Protein AF-A0A7C6N1W8-F1 (afdb_monomer)

pLDDT: mean 83.32, std 11.97, range [36.72, 93.31]

Foldseek 3Di:
DPQFAQVNDDLVVRLVLLPPLVSVLVSQLVVCVVVVNNVLSVVCVVVVVVSSVQSNVCCVPRSGNDPSD

Radius of gyration: 10.66 Å; Cα contacts (8 Å, |Δi|>4): 82; chains: 1; bounding box: 30×17×27 Å

Mean predicted aligned error: 5.14 Å

Structure (mmCIF, N/CA/C/O backbone):
data_AF-A0A7C6N1W8-F1
#
_entry.id   AF-A0A7C6N1W8-F1
#
loop_
_atom_site.group_PDB
_atom_site.id
_atom_site.type_symbol
_atom_site.label_atom_id
_atom_site.label_alt_id
_atom_site.label_comp_id
_atom_site.label_asym_id
_atom_site.label_entity_id
_atom_site.label_seq_id
_atom_site.pdbx_PDB_ins_code
_atom_site.Cartn_x
_atom_site.Cartn_y
_atom_site.Cartn_z
_atom_site.occupancy
_atom_site.B_iso_or_equiv
_atom_site.auth_seq_id
_atom_site.auth_comp_id
_atom_site.auth_asym_id
_atom_site.auth_atom_id
_atom_site.pdbx_PDB_model_num
ATOM 1 N N . MET A 1 1 ? -22.139 3.292 -2.147 1.00 36.72 1 MET A N 1
ATOM 2 C CA . MET A 1 1 ? -21.235 3.542 -3.293 1.00 36.72 1 MET A CA 1
ATOM 3 C C . MET A 1 1 ? -19.922 2.811 -3.031 1.00 36.72 1 MET A C 1
ATOM 5 O O . MET A 1 1 ? -19.216 3.173 -2.101 1.00 36.72 1 MET A O 1
ATOM 9 N N . SER A 1 2 ? -19.650 1.702 -3.727 1.00 40.94 2 SER A N 1
ATOM 10 C CA . SER A 1 2 ? -18.438 0.899 -3.488 1.00 40.94 2 SER A CA 1
ATOM 11 C C . SER A 1 2 ? -17.218 1.717 -3.930 1.00 40.94 2 SER A C 1
ATOM 13 O O . SER A 1 2 ? -17.018 1.884 -5.131 1.00 40.94 2 SER A O 1
ATOM 15 N N . LYS A 1 3 ? -16.464 2.298 -2.982 1.00 51.25 3 LYS A N 1
ATOM 16 C CA . LYS A 1 3 ? -15.208 3.016 -3.262 1.00 51.25 3 LYS A CA 1
ATOM 17 C C . LYS A 1 3 ? -14.245 2.029 -3.937 1.00 51.25 3 LYS A C 1
ATOM 19 O O . LYS A 1 3 ? -13.707 1.140 -3.282 1.00 51.25 3 LYS A O 1
ATOM 24 N N . LYS A 1 4 ? -14.111 2.124 -5.260 1.00 53.75 4 LYS A N 1
ATOM 25 C CA . LYS A 1 4 ? -13.130 1.373 -6.055 1.00 53.75 4 LYS A CA 1
ATOM 26 C C . LYS A 1 4 ? -11.864 2.229 -6.142 1.00 53.75 4 LYS A C 1
ATOM 28 O O . LYS A 1 4 ? -11.983 3.436 -6.303 1.00 53.75 4 LYS A O 1
ATOM 33 N N . GLY A 1 5 ? -10.695 1.609 -6.044 1.00 59.22 5 GLY A N 1
ATOM 34 C CA . GLY A 1 5 ? -9.389 2.261 -6.122 1.00 59.22 5 GLY A CA 1
ATOM 35 C C . GLY A 1 5 ? -8.790 2.672 -4.777 1.00 59.22 5 GLY A C 1
ATOM 36 O O . GLY A 1 5 ? -9.409 2.513 -3.723 1.00 59.22 5 GLY A O 1
ATOM 37 N N . TYR A 1 6 ? -7.578 3.227 -4.822 1.00 62.66 6 TYR A N 1
ATOM 38 C CA . TYR A 1 6 ? -7.003 3.971 -3.699 1.00 62.66 6 TYR A CA 1
ATOM 39 C C . TYR A 1 6 ? -7.920 5.155 -3.381 1.00 62.66 6 TYR A C 1
ATOM 41 O O . TYR A 1 6 ? -8.215 5.934 -4.278 1.00 62.66 6 TYR A O 1
ATOM 49 N N . PHE A 1 7 ? -8.416 5.277 -2.146 1.00 67.31 7 PHE A N 1
ATOM 50 C CA . PHE A 1 7 ? -9.250 6.404 -1.683 1.00 67.31 7 PHE A CA 1
ATOM 51 C C . PHE A 1 7 ? -10.497 6.749 -2.529 1.00 67.31 7 PHE A C 1
ATOM 53 O O . PHE A 1 7 ? -11.112 7.792 -2.326 1.00 67.31 7 PHE A O 1
ATOM 60 N N . GLY A 1 8 ? -10.932 5.872 -3.442 1.00 68.31 8 GLY A N 1
ATOM 61 C CA . GLY A 1 8 ? -12.015 6.165 -4.390 1.00 68.31 8 GLY A CA 1
ATOM 62 C C . GLY A 1 8 ? -11.565 6.791 -5.717 1.00 68.31 8 GLY A C 1
ATOM 63 O O . GLY A 1 8 ? -12.419 7.220 -6.493 1.00 68.31 8 GLY A O 1
ATOM 64 N N . PHE A 1 9 ? -10.260 6.843 -6.002 1.00 73.56 9 PHE A N 1
ATOM 65 C CA . PHE A 1 9 ? -9.735 7.243 -7.306 1.00 73.56 9 PHE A CA 1
ATOM 66 C C . PHE A 1 9 ? -10.105 6.238 -8.406 1.00 73.56 9 PHE A C 1
ATOM 68 O O . PHE A 1 9 ? -10.241 5.035 -8.181 1.00 73.56 9 PHE A O 1
ATOM 75 N N . GLY A 1 10 ? -10.205 6.727 -9.646 1.00 77.94 10 GLY A N 1
ATOM 76 C CA . GLY A 1 10 ? -10.404 5.876 -10.820 1.00 77.94 10 GLY A CA 1
ATOM 77 C C . GLY A 1 10 ? -9.326 4.788 -10.957 1.00 77.94 10 GLY A C 1
ATOM 78 O O . GLY A 1 10 ? -8.217 4.913 -10.430 1.00 77.94 10 GLY A O 1
ATOM 79 N N . ARG A 1 11 ? -9.639 3.713 -11.696 1.00 79.62 11 ARG A N 1
ATOM 80 C CA . ARG A 1 11 ? -8.738 2.556 -11.891 1.00 79.62 11 ARG A CA 1
ATOM 81 C C . ARG A 1 11 ? -7.348 2.959 -12.377 1.00 79.62 11 ARG A C 1
ATOM 83 O O . ARG A 1 11 ? -6.352 2.441 -11.894 1.00 79.62 11 ARG A O 1
ATOM 90 N N . LEU A 1 12 ? -7.305 3.899 -13.314 1.00 81.44 12 LEU A N 1
ATOM 91 C CA . LEU A 1 12 ? -6.077 4.337 -13.965 1.00 81.44 12 LEU A CA 1
ATOM 92 C C . LEU A 1 12 ? -5.133 5.034 -12.972 1.00 81.44 12 LEU A C 1
ATOM 94 O O . LEU A 1 12 ? -3.977 4.645 -12.849 1.00 81.44 12 LEU A O 1
ATOM 98 N N . LEU A 1 13 ? -5.660 5.968 -12.174 1.00 83.56 13 LEU A N 1
ATOM 99 C CA . LEU A 1 13 ? -4.909 6.637 -11.104 1.00 83.56 13 LEU A CA 1
ATOM 100 C C . LEU A 1 13 ? -4.474 5.659 -10.009 1.00 83.56 13 LEU A C 1
ATOM 102 O O . LEU A 1 13 ? -3.337 5.708 -9.553 1.00 83.56 13 LEU A O 1
ATOM 106 N N . SER A 1 14 ? -5.352 4.728 -9.627 1.00 84.56 14 SER A N 1
ATOM 107 C CA . SER A 1 14 ? -5.028 3.718 -8.615 1.00 84.56 14 SER A CA 1
ATOM 108 C C . SER A 1 14 ? -3.867 2.822 -9.043 1.00 84.56 14 SER A C 1
ATOM 110 O O . SER A 1 14 ? -3.011 2.516 -8.223 1.00 84.56 14 SER A O 1
ATOM 112 N N . ILE A 1 15 ? -3.805 2.440 -10.322 1.00 84.81 15 ILE A N 1
ATOM 113 C CA . ILE A 1 15 ? -2.692 1.662 -10.876 1.00 84.81 15 ILE A CA 1
ATOM 114 C C . ILE A 1 15 ? -1.406 2.498 -10.912 1.00 84.81 15 ILE A C 1
ATOM 116 O O . ILE A 1 15 ? -0.370 2.005 -10.479 1.00 84.81 15 ILE A O 1
ATOM 120 N N . ILE A 1 16 ? -1.465 3.761 -11.352 1.00 87.38 16 ILE A N 1
ATOM 121 C CA . ILE A 1 16 ? -0.291 4.657 -11.377 1.00 87.38 16 ILE A CA 1
ATOM 122 C C . ILE A 1 16 ? 0.326 4.780 -9.978 1.00 87.38 16 ILE A C 1
ATOM 124 O O . ILE A 1 16 ? 1.527 4.581 -9.807 1.00 87.38 16 ILE A O 1
ATOM 128 N N . PHE A 1 17 ? -0.500 5.036 -8.963 1.00 86.19 17 PHE A N 1
ATOM 129 C CA . PHE A 1 17 ? -0.034 5.130 -7.581 1.00 86.19 17 PHE A CA 1
ATOM 130 C C . PHE A 1 17 ? 0.412 3.788 -6.992 1.00 86.19 17 PHE A C 1
ATOM 132 O O . PHE A 1 17 ? 1.267 3.772 -6.110 1.00 86.19 17 PHE A O 1
ATOM 139 N N . ALA A 1 18 ? -0.138 2.668 -7.467 1.00 86.81 18 ALA A N 1
ATOM 140 C CA . ALA A 1 18 ? 0.291 1.340 -7.041 1.00 86.81 18 ALA A CA 1
ATOM 141 C C . ALA A 1 18 ? 1.660 0.942 -7.609 1.00 86.81 18 ALA A C 1
ATOM 143 O O . ALA A 1 18 ? 2.342 0.151 -6.967 1.00 86.81 18 ALA A O 1
ATOM 144 N N . ILE A 1 19 ? 2.044 1.459 -8.784 1.00 88.62 19 ILE A N 1
ATOM 145 C CA . ILE A 1 19 ? 3.335 1.193 -9.448 1.00 88.62 19 ILE A CA 1
ATOM 146 C C . ILE A 1 19 ? 4.477 1.986 -8.805 1.00 88.62 19 ILE A C 1
ATOM 148 O O . ILE A 1 19 ? 5.627 1.559 -8.830 1.00 88.62 19 ILE A O 1
ATOM 152 N N . ILE A 1 20 ? 4.193 3.160 -8.246 1.00 90.69 20 ILE A N 1
ATOM 153 C CA . ILE A 1 20 ? 5.214 3.955 -7.565 1.00 90.69 20 ILE A CA 1
ATOM 154 C C . ILE A 1 20 ? 5.380 3.385 -6.139 1.00 90.69 20 ILE A C 1
ATOM 156 O O . ILE A 1 20 ? 4.435 3.437 -5.347 1.00 90.69 20 ILE A O 1
ATOM 160 N N . PRO A 1 21 ? 6.558 2.847 -5.762 1.00 86.12 21 PRO A N 1
ATOM 161 C CA . PRO A 1 21 ? 6.713 2.104 -4.506 1.00 86.12 21 PRO A CA 1
ATOM 162 C C . PRO A 1 21 ? 6.414 2.940 -3.264 1.00 86.12 21 PRO A C 1
ATOM 164 O O . PRO A 1 21 ? 5.694 2.507 -2.368 1.00 86.12 21 PRO A O 1
ATOM 167 N N . VAL A 1 22 ? 6.919 4.173 -3.244 1.00 89.50 22 VAL A N 1
ATOM 168 C CA . VAL A 1 22 ? 6.754 5.093 -2.114 1.00 89.50 22 VAL A CA 1
ATOM 169 C C . VAL A 1 22 ? 5.277 5.426 -1.890 1.00 89.50 22 VAL A C 1
ATOM 171 O O . VAL A 1 22 ? 4.803 5.390 -0.757 1.00 89.50 22 VAL A O 1
ATOM 174 N N . THR A 1 23 ? 4.518 5.696 -2.956 1.00 90.69 23 THR A N 1
ATOM 175 C CA . THR A 1 23 ? 3.087 6.009 -2.830 1.00 90.69 23 THR A CA 1
ATOM 176 C C . THR A 1 23 ? 2.268 4.786 -2.442 1.00 90.69 23 THR A C 1
ATOM 178 O O . THR A 1 23 ? 1.358 4.915 -1.629 1.00 90.69 23 THR A O 1
ATOM 181 N N . ASN A 1 24 ? 2.599 3.601 -2.964 1.00 90.50 24 ASN A N 1
ATOM 182 C CA . ASN A 1 24 ? 1.929 2.350 -2.610 1.00 90.50 24 ASN A CA 1
ATOM 183 C C . ASN A 1 24 ? 2.057 2.049 -1.108 1.00 90.50 24 ASN A C 1
ATOM 185 O O . ASN A 1 24 ? 1.042 1.789 -0.465 1.00 90.50 24 ASN A O 1
ATOM 189 N N . ILE A 1 25 ? 3.263 2.181 -0.542 1.00 90.44 25 ILE A N 1
ATOM 190 C CA . ILE A 1 25 ? 3.525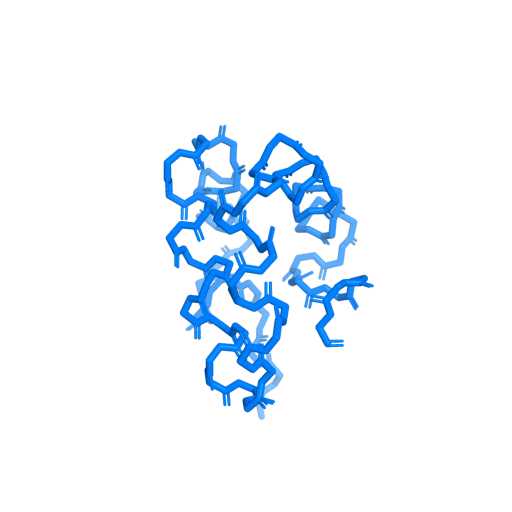 1.990 0.894 1.00 90.44 25 ILE A CA 1
ATOM 191 C C . ILE A 1 25 ? 2.726 3.001 1.721 1.00 90.44 25 ILE A C 1
ATOM 193 O O . ILE A 1 25 ? 1.972 2.613 2.610 1.00 90.44 25 ILE A O 1
ATOM 197 N N . ILE A 1 26 ? 2.826 4.297 1.399 1.00 91.38 26 ILE A N 1
ATOM 198 C CA . ILE A 1 26 ? 2.120 5.360 2.136 1.00 91.38 26 ILE A CA 1
ATOM 199 C C . ILE A 1 26 ? 0.610 5.113 2.118 1.00 91.38 26 ILE A C 1
ATOM 201 O O . ILE A 1 26 ? -0.045 5.108 3.161 1.00 91.38 26 ILE A O 1
ATOM 205 N N . PHE A 1 27 ? 0.041 4.871 0.941 1.00 90.00 27 PHE A N 1
ATOM 206 C CA . PHE A 1 27 ? -1.390 4.642 0.819 1.00 90.00 27 PHE A CA 1
ATOM 207 C C . PHE A 1 27 ? -1.826 3.302 1.415 1.00 90.00 27 PHE A C 1
ATOM 209 O O . PHE A 1 27 ? -2.919 3.213 1.971 1.00 90.00 27 PHE A O 1
ATOM 216 N N . GLY A 1 28 ? -0.984 2.272 1.339 1.00 89.50 28 GLY A N 1
ATOM 217 C CA . GLY A 1 28 ? -1.193 0.992 2.002 1.00 89.50 28 GLY A CA 1
ATOM 218 C C . GLY A 1 28 ? -1.305 1.171 3.512 1.00 89.50 28 GLY A C 1
ATOM 219 O O . GLY A 1 28 ? -2.281 0.715 4.103 1.00 89.50 28 GLY A O 1
ATOM 220 N N . VAL A 1 29 ? -0.368 1.896 4.127 1.00 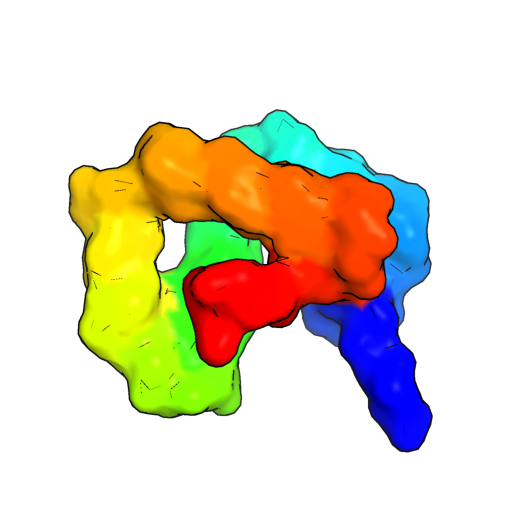91.88 29 VAL A N 1
ATOM 221 C CA . VAL A 1 29 ? -0.379 2.237 5.558 1.00 91.88 29 VAL A CA 1
ATOM 222 C C . VAL A 1 29 ? -1.644 3.005 5.933 1.00 91.88 29 VAL A C 1
ATOM 224 O O . VAL A 1 29 ? -2.350 2.588 6.849 1.00 91.88 29 VAL A O 1
ATOM 227 N N . ILE A 1 30 ? -1.978 4.077 5.207 1.00 90.88 30 ILE A N 1
ATOM 228 C CA . ILE A 1 30 ? -3.155 4.900 5.521 1.00 90.88 30 ILE A CA 1
ATOM 229 C C . ILE A 1 30 ? -4.443 4.069 5.429 1.00 90.88 30 ILE A C 1
ATOM 231 O O . ILE A 1 30 ? -5.227 4.073 6.373 1.00 90.88 30 ILE A O 1
ATOM 235 N N . ILE A 1 31 ? -4.650 3.298 4.353 1.00 89.56 31 ILE A N 1
ATOM 236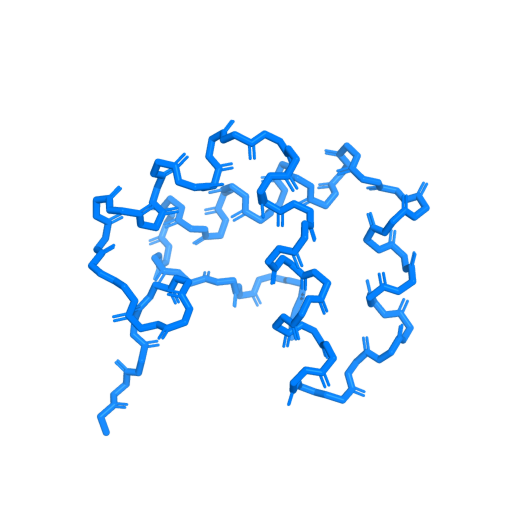 C CA . ILE A 1 31 ? -5.868 2.483 4.194 1.00 89.56 31 ILE A CA 1
ATOM 237 C C . ILE A 1 31 ? -5.977 1.415 5.293 1.00 89.56 31 ILE A C 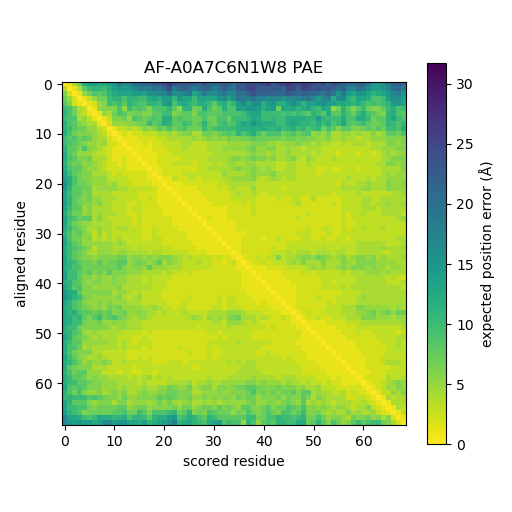1
ATOM 239 O O . ILE A 1 31 ? -7.076 1.103 5.749 1.00 89.56 31 ILE A O 1
ATOM 243 N N . ARG A 1 32 ? -4.857 0.845 5.746 1.00 89.88 32 ARG A N 1
ATOM 244 C CA . ARG A 1 32 ? -4.846 -0.130 6.851 1.00 89.88 32 ARG A CA 1
ATOM 245 C C . ARG A 1 32 ? -5.205 0.520 8.180 1.00 89.88 32 ARG A C 1
ATOM 247 O O . ARG A 1 32 ? -5.960 -0.068 8.951 1.00 89.88 32 ARG A O 1
ATOM 254 N N . ILE A 1 33 ? -4.707 1.731 8.429 1.00 90.06 33 ILE A N 1
ATOM 255 C CA . ILE A 1 33 ? -5.074 2.525 9.606 1.00 90.06 33 ILE A CA 1
ATOM 256 C C . ILE A 1 33 ? -6.567 2.871 9.562 1.00 90.06 33 ILE A C 1
ATOM 258 O O . ILE A 1 33 ? -7.255 2.650 10.552 1.00 90.06 33 ILE A O 1
ATOM 262 N N . GLU A 1 34 ? -7.097 3.305 8.412 1.00 88.44 34 GLU A N 1
ATOM 263 C CA . GLU A 1 34 ? -8.538 3.558 8.226 1.00 88.44 34 GLU A CA 1
ATOM 264 C C . GLU A 1 34 ? -9.398 2.312 8.501 1.00 88.44 34 GLU A C 1
ATOM 266 O O . GLU A 1 34 ? -10.552 2.422 8.914 1.00 88.44 34 GLU A O 1
ATOM 271 N N . LYS A 1 35 ? -8.839 1.116 8.292 1.00 85.94 35 LYS A N 1
ATOM 272 C CA . LYS A 1 35 ? -9.478 -0.174 8.584 1.00 85.94 35 LYS A CA 1
ATOM 273 C C . LYS A 1 35 ? -9.18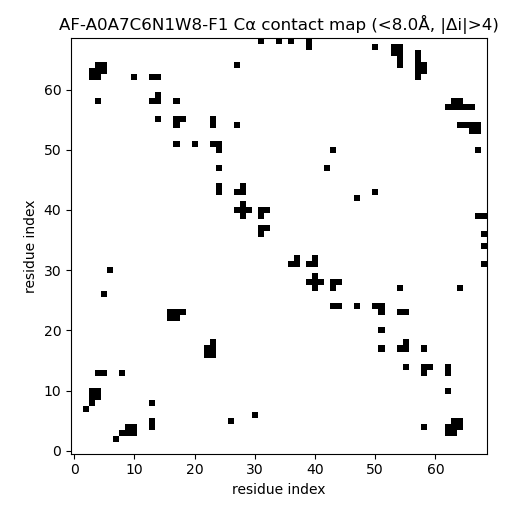5 -0.720 9.985 1.00 85.94 35 LYS A C 1
ATOM 275 O O . LYS A 1 35 ? -9.521 -1.870 10.259 1.00 85.94 35 LYS A O 1
ATOM 280 N N . ASN A 1 36 ? -8.590 0.080 10.873 1.00 89.06 36 ASN A N 1
ATOM 281 C CA . ASN A 1 36 ? -8.186 -0.299 12.234 1.00 89.06 36 ASN A CA 1
ATOM 282 C C . ASN A 1 36 ? -7.191 -1.475 12.308 1.00 89.06 36 ASN A C 1
ATOM 284 O O . ASN A 1 36 ? -7.069 -2.139 13.335 1.00 89.06 36 ASN A O 1
ATOM 288 N N . GLN A 1 37 ? -6.425 -1.727 11.246 1.00 90.00 37 GLN A N 1
ATOM 289 C CA . GLN A 1 37 ? -5.414 -2.787 11.194 1.00 90.00 37 GLN A CA 1
ATOM 290 C C . GLN A 1 37 ? -4.012 -2.238 11.442 1.00 90.00 37 GLN A C 1
ATOM 292 O O . GLN A 1 37 ? -3.129 -2.280 10.581 1.00 90.00 37 GLN A O 1
ATOM 297 N N . ILE A 1 38 ? -3.796 -1.744 12.658 1.00 89.62 38 ILE A N 1
ATOM 298 C CA . ILE A 1 38 ? -2.538 -1.108 13.071 1.00 89.62 38 ILE A CA 1
ATOM 299 C C . ILE A 1 38 ? -1.351 -2.071 12.920 1.00 89.62 38 ILE A C 1
ATOM 301 O O . ILE A 1 38 ? -0.299 -1.677 12.421 1.00 89.62 38 ILE A O 1
ATOM 305 N N . LEU A 1 39 ? -1.536 -3.353 13.257 1.00 91.06 39 LEU A N 1
ATOM 306 C CA . LEU A 1 39 ? -0.495 -4.376 13.107 1.00 91.06 39 LEU A CA 1
ATOM 307 C C . LEU A 1 39 ? -0.017 -4.489 11.650 1.00 91.06 39 LEU A C 1
ATOM 309 O O . LEU A 1 39 ? 1.182 -4.499 11.385 1.00 91.06 39 LEU A O 1
ATOM 313 N N . LEU A 1 40 ? -0.952 -4.533 10.696 1.00 90.81 40 LEU A N 1
ATOM 314 C CA . LEU A 1 40 ? -0.616 -4.636 9.278 1.00 90.81 40 LEU A CA 1
ATOM 315 C C . LEU A 1 40 ? -0.050 -3.330 8.723 1.00 90.81 40 LEU A C 1
ATOM 317 O O . LEU A 1 40 ? 0.744 -3.379 7.791 1.00 90.81 40 LEU A O 1
ATOM 321 N N . ALA A 1 41 ? -0.439 -2.176 9.268 1.00 90.75 41 ALA A N 1
ATOM 322 C CA . ALA A 1 41 ? 0.158 -0.892 8.911 1.00 90.75 41 ALA A CA 1
ATOM 323 C C . ALA A 1 41 ? 1.641 -0.834 9.319 1.00 90.75 41 ALA A C 1
ATOM 325 O O . ALA A 1 41 ? 2.483 -0.425 8.526 1.00 90.75 41 ALA A O 1
ATOM 326 N N . ILE A 1 42 ? 1.974 -1.326 10.515 1.00 92.25 42 ILE A N 1
ATOM 327 C CA . ILE A 1 42 ? 3.363 -1.438 10.982 1.00 92.25 42 ILE A CA 1
ATOM 328 C C . ILE A 1 42 ? 4.134 -2.456 10.130 1.00 92.25 42 ILE A C 1
ATOM 330 O O . ILE A 1 42 ? 5.250 -2.183 9.688 1.00 92.25 42 ILE A O 1
ATOM 334 N N . LEU A 1 43 ? 3.524 -3.610 9.844 1.00 92.00 43 LEU A N 1
ATOM 335 C CA . LEU A 1 43 ? 4.147 -4.655 9.031 1.00 92.00 43 LEU A CA 1
ATOM 336 C C . LEU A 1 43 ? 4.370 -4.214 7.575 1.00 92.00 43 LEU A C 1
ATOM 338 O O . LEU A 1 43 ? 5.357 -4.620 6.969 1.00 92.00 43 LEU A O 1
ATOM 342 N N . ASN A 1 44 ? 3.507 -3.343 7.041 1.00 91.75 44 ASN A N 1
ATOM 343 C CA . ASN A 1 44 ? 3.673 -2.739 5.719 1.00 91.75 44 ASN A CA 1
ATOM 344 C C . ASN A 1 44 ? 4.972 -1.928 5.633 1.00 91.75 44 ASN A C 1
ATOM 346 O O . ASN A 1 44 ? 5.687 -2.037 4.646 1.00 91.75 44 ASN A O 1
ATOM 350 N N . ILE A 1 45 ? 5.325 -1.190 6.687 1.00 90.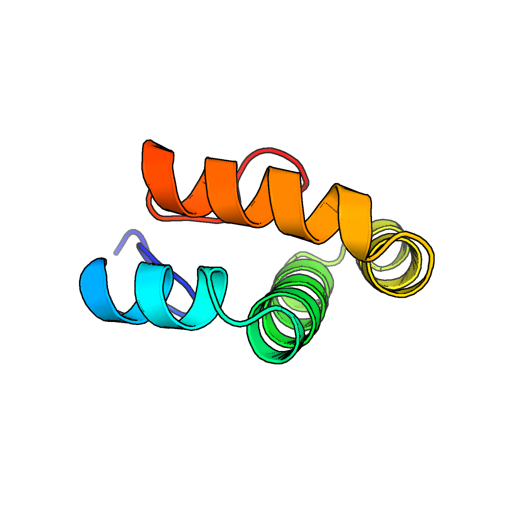12 45 ILE A N 1
ATOM 351 C CA . ILE A 1 45 ? 6.569 -0.409 6.729 1.00 90.12 45 ILE A CA 1
ATOM 352 C C . ILE A 1 45 ? 7.783 -1.325 6.929 1.00 90.12 45 ILE A C 1
ATOM 354 O O . ILE A 1 45 ? 8.785 -1.179 6.234 1.00 90.12 45 ILE A O 1
ATOM 358 N N . LEU A 1 46 ? 7.693 -2.290 7.850 1.00 90.94 46 LEU A N 1
ATOM 359 C CA . LEU A 1 46 ? 8.794 -3.215 8.152 1.00 90.94 46 LEU A CA 1
ATOM 360 C C . LEU A 1 46 ? 9.120 -4.158 6.987 1.00 90.94 46 LEU A C 1
ATOM 362 O O . LEU A 1 46 ? 10.277 -4.517 6.788 1.00 90.94 46 LEU A O 1
ATOM 366 N N . ILE A 1 47 ? 8.104 -4.565 6.225 1.00 93.31 47 ILE A N 1
ATOM 367 C CA . ILE A 1 47 ? 8.212 -5.545 5.139 1.00 93.31 47 ILE A CA 1
ATOM 368 C C . ILE A 1 47 ? 7.667 -4.950 3.831 1.00 93.31 47 ILE A C 1
ATOM 370 O O . ILE 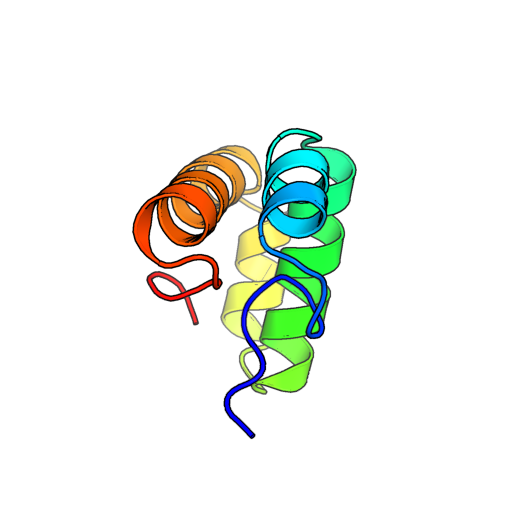A 1 47 ? 6.934 -5.587 3.066 1.00 93.31 47 ILE A O 1
ATOM 374 N N . ALA A 1 48 ? 8.059 -3.706 3.560 1.00 87.62 48 ALA A N 1
ATOM 375 C CA . ALA A 1 48 ? 7.611 -2.924 2.412 1.00 87.62 48 ALA A CA 1
ATOM 376 C C . ALA A 1 48 ? 7.701 -3.639 1.047 1.00 87.62 48 ALA A C 1
ATOM 378 O O . ALA A 1 48 ? 6.733 -3.550 0.292 1.00 87.62 48 ALA A O 1
ATOM 379 N N . PRO A 1 49 ? 8.765 -4.399 0.705 1.00 90.00 49 PRO A N 1
ATOM 380 C CA . PRO A 1 49 ? 8.849 -5.050 -0.605 1.00 90.00 49 PRO A CA 1
ATOM 381 C C . PRO A 1 49 ? 7.753 -6.100 -0.833 1.00 90.00 49 PRO A C 1
ATOM 383 O O . PRO A 1 49 ? 7.209 -6.202 -1.930 1.00 90.00 49 PRO A O 1
ATOM 386 N N . ILE A 1 50 ? 7.402 -6.867 0.206 1.00 89.69 50 ILE A N 1
ATOM 387 C CA . ILE A 1 50 ? 6.373 -7.913 0.115 1.00 89.69 50 ILE A CA 1
ATOM 388 C C . ILE A 1 50 ? 4.991 -7.270 0.024 1.00 89.69 50 ILE A C 1
ATOM 390 O O . ILE A 1 50 ? 4.190 -7.637 -0.837 1.00 89.69 50 ILE A O 1
ATOM 394 N N . PHE A 1 51 ? 4.726 -6.280 0.876 1.00 91.56 51 PHE A N 1
ATOM 395 C CA . PHE A 1 51 ? 3.457 -5.558 0.864 1.00 91.56 51 PHE A CA 1
ATOM 396 C C . PHE A 1 51 ? 3.232 -4.837 -0.459 1.00 91.56 51 PHE A C 1
ATOM 398 O O . PHE A 1 51 ? 2.142 -4.937 -1.009 1.00 91.56 51 PHE A O 1
ATOM 405 N N . TYR A 1 52 ? 4.272 -4.222 -1.018 1.00 90.62 52 TYR A N 1
ATOM 406 C CA . TYR A 1 52 ? 4.222 -3.579 -2.325 1.00 90.62 52 TYR A CA 1
ATOM 407 C C . TYR A 1 52 ? 3.749 -4.535 -3.426 1.00 90.62 52 TYR A C 1
ATOM 409 O O . TYR A 1 52 ? 2.823 -4.208 -4.167 1.00 90.62 52 TYR A O 1
ATOM 417 N N . ILE A 1 53 ? 4.332 -5.737 -3.511 1.00 90.94 53 ILE A N 1
ATOM 418 C CA . ILE A 1 53 ? 3.943 -6.730 -4.524 1.00 90.94 53 ILE A CA 1
ATOM 419 C C . ILE A 1 53 ? 2.481 -7.146 -4.336 1.00 90.94 53 ILE A C 1
ATOM 421 O O . ILE A 1 53 ? 1.710 -7.165 -5.297 1.00 90.94 53 ILE A O 1
ATOM 425 N N . VAL A 1 54 ? 2.073 -7.458 -3.106 1.00 91.06 54 VAL A N 1
ATOM 426 C CA . VAL A 1 54 ? 0.706 -7.920 -2.828 1.00 91.06 54 VAL A CA 1
ATOM 427 C C . VAL A 1 54 ? -0.330 -6.813 -3.052 1.00 91.06 54 VAL A C 1
ATOM 429 O O . VAL A 1 54 ? -1.426 -7.075 -3.561 1.00 91.06 54 VAL A O 1
ATOM 432 N N . ASP A 1 55 ? 0.013 -5.572 -2.719 1.00 88.88 55 ASP A N 1
ATOM 433 C CA . ASP A 1 55 ? -0.834 -4.398 -2.907 1.00 88.88 55 ASP A CA 1
ATOM 434 C C . ASP A 1 55 ? -0.941 -4.045 -4.404 1.00 88.88 55 ASP A C 1
ATOM 436 O O . ASP A 1 55 ? -2.045 -3.798 -4.897 1.00 88.88 55 ASP A O 1
ATOM 440 N N . LEU A 1 56 ? 0.149 -4.163 -5.173 1.00 88.62 56 LEU A N 1
ATOM 441 C CA . LEU A 1 56 ? 0.143 -4.019 -6.634 1.00 88.62 56 LEU A CA 1
ATOM 442 C C . LEU A 1 56 ? -0.745 -5.080 -7.294 1.00 88.62 56 LEU A C 1
ATOM 444 O O . LEU A 1 56 ? -1.627 -4.738 -8.084 1.00 88.62 56 LEU A O 1
ATOM 448 N N . VAL A 1 57 ? -0.593 -6.356 -6.926 1.00 89.56 57 VAL A N 1
ATOM 449 C CA . VAL A 1 57 ? -1.442 -7.449 -7.434 1.00 89.56 57 VAL A CA 1
ATOM 450 C C . VAL A 1 57 ? -2.911 -7.240 -7.039 1.00 89.56 57 VAL A C 1
ATOM 452 O O . VAL A 1 57 ? -3.813 -7.441 -7.858 1.00 89.56 57 VAL A O 1
ATOM 455 N N . SER A 1 58 ? -3.177 -6.780 -5.812 1.00 89.00 58 SER A N 1
ATOM 456 C CA . SER A 1 58 ? -4.531 -6.442 -5.350 1.00 89.00 58 SER A CA 1
ATOM 457 C C . SER A 1 58 ? -5.171 -5.356 -6.218 1.00 89.00 58 SER A C 1
ATOM 459 O O . SER A 1 58 ? -6.304 -5.522 -6.684 1.00 89.00 58 SER A O 1
ATOM 461 N N . ILE A 1 59 ? -4.446 -4.264 -6.476 1.00 86.81 59 ILE A N 1
ATOM 462 C CA . ILE A 1 59 ? -4.907 -3.153 -7.316 1.00 86.81 59 ILE A CA 1
ATOM 463 C C . ILE A 1 59 ? -5.086 -3.609 -8.768 1.00 86.81 59 ILE A C 1
ATOM 465 O O . ILE A 1 59 ? -6.092 -3.277 -9.392 1.00 86.81 59 ILE A O 1
ATOM 469 N N . LEU A 1 60 ? -4.175 -4.414 -9.309 1.00 86.38 60 LEU A N 1
ATOM 470 C CA . LEU A 1 60 ? -4.243 -4.843 -10.702 1.00 86.38 60 LEU A CA 1
ATOM 471 C C . LEU A 1 60 ? -5.479 -5.715 -10.975 1.00 86.38 60 LEU A C 1
ATOM 473 O O . LEU A 1 60 ? -6.207 -5.477 -11.944 1.00 86.38 60 LEU A O 1
ATOM 477 N N . LEU A 1 61 ? -5.741 -6.683 -10.092 1.00 85.50 61 LEU A N 1
ATOM 478 C CA . LEU A 1 61 ? -6.823 -7.659 -10.248 1.00 85.50 61 LEU A CA 1
ATOM 479 C C . LEU A 1 61 ? -8.179 -7.129 -9.775 1.00 85.50 61 LEU A C 1
ATOM 481 O O . LEU A 1 61 ? -9.193 -7.323 -10.440 1.00 85.50 61 LEU A O 1
ATOM 485 N N . ASN A 1 62 ? -8.215 -6.463 -8.620 1.00 82.88 62 ASN A N 1
ATOM 486 C CA . ASN A 1 62 ? -9.465 -6.086 -7.957 1.00 82.88 62 ASN A CA 1
ATOM 487 C C . ASN A 1 62 ? -9.721 -4.573 -7.976 1.00 82.88 62 ASN A C 1
ATOM 489 O O . ASN A 1 62 ? -10.800 -4.143 -7.561 1.00 82.88 62 ASN A O 1
ATOM 493 N N . ASN A 1 63 ? -8.755 -3.766 -8.433 1.00 80.00 63 ASN A N 1
ATOM 494 C CA . ASN A 1 63 ? -8.780 -2.306 -8.337 1.00 80.00 63 ASN A CA 1
ATOM 495 C C . ASN A 1 63 ? -9.085 -1.819 -6.912 1.00 80.00 63 ASN A C 1
ATOM 497 O O . ASN A 1 63 ? -9.841 -0.874 -6.715 1.00 80.00 63 ASN A O 1
ATOM 501 N N . LYS A 1 64 ? -8.580 -2.537 -5.907 1.00 80.00 64 LYS A N 1
ATOM 502 C CA . LYS A 1 64 ? -8.654 -2.197 -4.483 1.00 80.00 64 LYS A CA 1
ATOM 503 C C . LYS A 1 64 ? -7.668 -3.06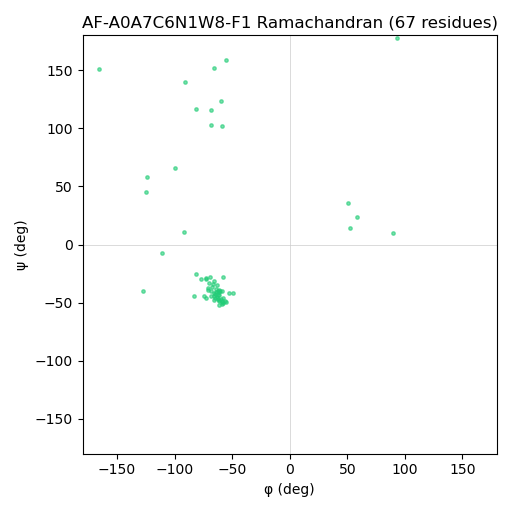8 -3.720 1.00 80.00 64 LYS A C 1
ATOM 505 O O . LYS A 1 64 ? -7.438 -4.211 -4.111 1.00 80.00 64 LYS A O 1
ATOM 510 N N . LEU A 1 65 ? -7.156 -2.564 -2.606 1.00 80.31 65 LEU A N 1
ATOM 511 C CA . LEU A 1 65 ? -6.381 -3.370 -1.671 1.00 80.31 65 LEU A CA 1
ATOM 512 C C . LEU A 1 65 ? -7.316 -4.394 -0.996 1.00 80.31 65 LEU A C 1
ATOM 514 O O . LEU A 1 65 ? -8.293 -4.011 -0.348 1.00 80.31 65 LEU A O 1
ATOM 518 N N . LYS A 1 66 ? -7.079 -5.691 -1.237 1.00 78.25 66 LYS A N 1
ATOM 519 C CA . LYS A 1 66 ? -7.985 -6.785 -0.832 1.00 78.25 66 LYS A CA 1
ATOM 520 C C . LYS A 1 66 ? -7.292 -7.885 -0.032 1.00 78.25 66 LYS A C 1
ATOM 522 O O . LYS A 1 66 ? -7.914 -8.422 0.870 1.00 78.25 66 LYS A O 1
ATOM 527 N N . TYR A 1 67 ? -6.069 -8.269 -0.396 1.00 75.75 67 TYR A N 1
ATOM 528 C CA . TYR A 1 67 ? -5.458 -9.492 0.144 1.00 75.75 67 TYR A CA 1
ATOM 529 C C . TYR A 1 67 ? -4.822 -9.323 1.521 1.00 75.75 67 TYR A C 1
ATOM 531 O O . TYR A 1 67 ? -4.719 -10.285 2.271 1.00 75.75 67 TYR A O 1
ATOM 539 N N . LEU A 1 68 ? -4.413 -8.108 1.859 1.00 75.12 68 LEU A N 1
ATOM 540 C CA . LEU A 1 68 ? -3.800 -7.784 3.136 1.00 75.12 68 LEU A CA 1
ATOM 541 C C . LEU A 1 68 ? -4.625 -6.673 3.769 1.00 75.12 68 LEU A C 1
ATOM 543 O O . LEU A 1 68 ? -4.106 -5.588 3.911 1.00 75.12 68 LEU A O 1
ATOM 547 N N . ILE A 1 69 ? -5.920 -6.828 4.010 1.00 68.69 69 ILE A N 1
ATOM 548 C CA . ILE A 1 69 ? -6.760 -5.733 4.519 1.00 68.69 69 ILE A CA 1
ATOM 549 C C . ILE A 1 69 ? -8.011 -6.281 5.194 1.00 68.69 69 ILE A C 1
ATOM 551 O O . ILE A 1 69 ? -8.380 -7.428 4.876 1.00 68.69 69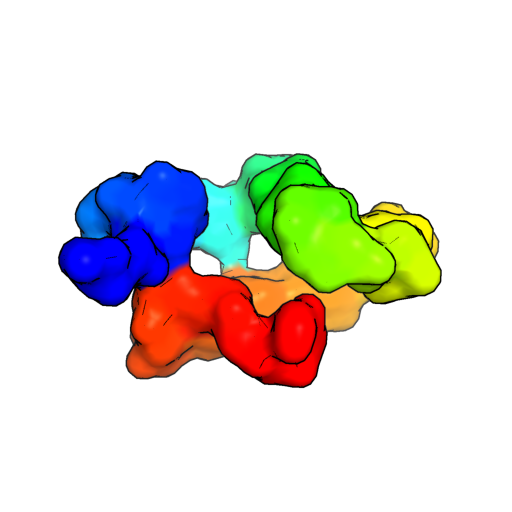 ILE A O 1
#

Sequence (69 aa):
MSKKGYFGFGRLLSIIFAIIPVTNIIFGVIIRIEKNQILLAILNILIAPIFYIVDLVSILLNNKLKYLI

Secondary structure (DSSP, 8-state):
----SGGG--HHHHHHHHHSHHHHHHHHHHHHHHTT-HHHHHHHHHTHHHHHHHHHHHHHHHSS--TT-

Solvent-accessible surface area (backbone atoms only — not comparable to full-atom values): 3794 Å² total; per-residue (Å²): 132,85,71,46,18,60,98,50,35,55,62,69,59,29,46,55,40,36,71,39,63,70,52,30,48,53,51,50,30,51,55,24,48,77,66,71,35,56,71,59,24,54,46,35,68,78,42,39,73,61,44,43,53,52,42,31,52,19,32,72,76,68,31,28,78,57,84,87,109